Protein AF-A0A382TRL6-F1 (afdb_monomer)

Solvent-accessible surface area (backbone atoms only — not comparable to full-atom values): 5389 Å² total; per-residue (Å²): 129,85,51,72,70,57,54,51,50,52,51,50,52,49,46,53,54,50,42,53,52,42,55,50,52,41,51,55,48,52,51,52,51,67,68,50,82,81,54,93,50,58,67,56,47,52,53,51,44,40,48,44,44,25,52,44,31,46,48,54,51,51,51,35,58,74,73,69,47,91,79,72,97,68,82,37,84,44,22,74,66,55,48,50,51,55,51,48,57,57,58,76,73,108

Sequence (94 aa):
MTSESERIKEIVNYIEATITEIDGHTKNMEELFKMDKWGKDKTLYEIIINSYERHRNTLKRIQKMIEGEKVESGLYTLSAKSEIDMIKERIEKL

Foldseek 3Di:
DDDPVRVLVVLLVVLVVLLVVLVVVLVVLVVVLVVCPDDPCNVVSVVSNFVSQLVNLVSVQVNCVSVVHDRDPPRRRTHPVRVVVVVVVVVVVD

Nearest PDB structures (foldseek):
  3a8q-assembly4_D  TM=7.527E-01  e=3.862E-01  Mus musculus
  3a8p-assembly3_C  TM=7.001E-01  e=5.925E-01  Mus musculus
  3a8p-assembly1_A  TM=6.832E-01  e=5.243E-01  Mus musculus
  8ibh-assembly1_A-2  TM=9.078E-01  e=3.944E+00  Homo sapiens
  4afl-assembly2_F  TM=7.537E-01  e=6.050E+00  Homo sapiens

Radius of gyration: 16.99 Å; Cα contacts (8 Å, |Δi|>4): 51; chains: 1; bounding box: 48×32×42 Å

Structure (mmCIF, N/CA/C/O backbone):
data_AF-A0A382TRL6-F1
#
_entry.id   AF-A0A382TRL6-F1
#
loop_
_atom_site.group_PDB
_atom_site.id
_atom_site.type_symbol
_atom_site.label_atom_id
_atom_site.label_alt_id
_atom_site.label_comp_id
_atom_site.label_asym_id
_atom_site.label_entity_id
_atom_site.label_seq_id
_atom_site.pdbx_PDB_ins_code
_atom_site.Cartn_x
_atom_site.Cartn_y
_atom_site.Cartn_z
_atom_site.occupancy
_atom_site.B_iso_or_equiv
_atom_site.auth_seq_id
_atom_site.auth_comp_id
_atom_site.auth_asym_id
_atom_site.auth_atom_id
_atom_site.pdbx_PDB_model_num
ATOM 1 N N . MET A 1 1 ? -22.094 17.293 18.090 1.00 63.59 1 MET A N 1
ATOM 2 C CA . MET A 1 1 ? -20.667 16.913 18.089 1.00 63.59 1 MET A CA 1
ATOM 3 C C . MET A 1 1 ? -20.606 15.465 17.646 1.00 63.59 1 MET A C 1
ATOM 5 O O . MET A 1 1 ? -21.230 14.648 18.306 1.00 63.59 1 MET A O 1
ATOM 9 N N . THR A 1 2 ? -19.966 15.170 16.516 1.00 70.62 2 THR A N 1
ATOM 10 C CA . THR A 1 2 ? -19.759 13.798 16.022 1.00 70.62 2 THR A CA 1
ATOM 1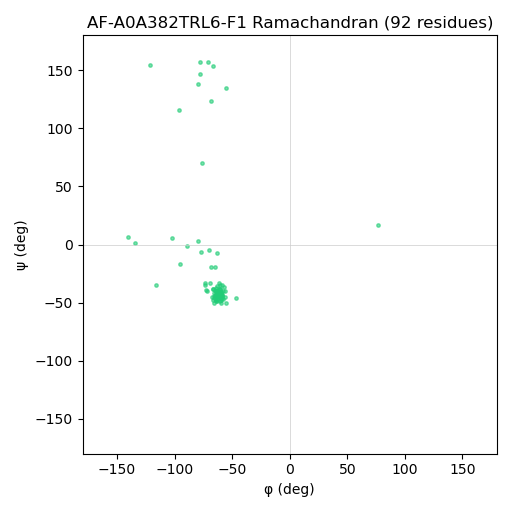1 C C . THR A 1 2 ? -19.071 12.971 17.104 1.00 70.62 2 THR A C 1
ATOM 13 O O . THR A 1 2 ? -18.143 13.475 17.747 1.00 70.62 2 THR A O 1
ATOM 16 N N . SER A 1 3 ? -19.548 11.751 17.348 1.00 87.69 3 SER A N 1
ATOM 17 C CA . SER A 1 3 ? -18.957 10.895 18.382 1.00 87.69 3 SER A CA 1
ATOM 18 C C . SER A 1 3 ? -17.528 10.491 17.996 1.00 87.69 3 SER A C 1
ATOM 20 O O . SER A 1 3 ? -17.185 10.440 16.815 1.00 87.69 3 SER A O 1
ATOM 22 N N . GLU A 1 4 ? -16.678 10.196 18.979 1.00 86.44 4 GLU A N 1
ATOM 23 C CA . GLU A 1 4 ? -15.309 9.718 18.727 1.00 86.44 4 GLU A CA 1
ATOM 24 C C . GLU A 1 4 ? -15.298 8.457 17.846 1.00 86.44 4 GLU A C 1
ATOM 26 O O . GLU A 1 4 ? -14.520 8.366 16.899 1.00 86.44 4 GLU A O 1
ATOM 31 N N . SER A 1 5 ? -16.241 7.538 18.081 1.00 87.25 5 SER A N 1
ATOM 32 C CA . SER A 1 5 ? -16.416 6.323 17.276 1.00 87.25 5 SER A CA 1
ATOM 33 C C . SER A 1 5 ? -16.723 6.619 15.804 1.00 87.25 5 SER A C 1
ATOM 35 O O . SER A 1 5 ? -16.233 5.931 14.911 1.00 87.25 5 SER A O 1
ATOM 37 N N . GLU A 1 6 ? -17.517 7.650 15.537 1.00 90.38 6 GLU A N 1
ATOM 38 C CA . GLU A 1 6 ? -17.907 8.036 14.182 1.00 90.38 6 GLU A CA 1
ATOM 39 C C . GLU A 1 6 ? -16.736 8.676 13.423 1.00 90.38 6 GLU A C 1
ATOM 41 O O . GLU A 1 6 ? -16.480 8.308 12.280 1.00 90.38 6 GLU A O 1
ATOM 46 N N . ARG A 1 7 ? -15.923 9.501 14.097 1.00 89.38 7 ARG A N 1
ATOM 47 C CA . ARG A 1 7 ? -14.669 10.033 13.530 1.00 89.38 7 ARG A CA 1
ATOM 48 C C . ARG A 1 7 ? -13.655 8.933 13.220 1.00 89.38 7 ARG A C 1
ATOM 50 O O . ARG A 1 7 ? -12.991 8.985 12.191 1.00 89.38 7 ARG A O 1
ATOM 57 N N . ILE A 1 8 ? -13.536 7.928 14.091 1.00 89.69 8 ILE A N 1
ATOM 58 C CA . ILE A 1 8 ? -12.653 6.777 13.853 1.00 89.69 8 ILE A CA 1
ATOM 59 C C . ILE A 1 8 ? -13.087 6.022 12.591 1.00 89.69 8 ILE A C 1
ATOM 61 O O . ILE A 1 8 ? -12.245 5.705 11.755 1.00 89.69 8 ILE A O 1
ATOM 65 N N . LYS A 1 9 ? -14.392 5.787 12.407 1.00 91.75 9 LYS A N 1
ATOM 66 C CA . LYS A 1 9 ? -14.915 5.142 11.191 1.00 91.75 9 LYS A CA 1
ATOM 67 C C . LYS A 1 9 ? -14.623 5.948 9.927 1.00 91.75 9 LYS A C 1
ATOM 69 O O . LYS A 1 9 ? -14.227 5.366 8.924 1.00 91.75 9 LYS A O 1
ATOM 74 N N . GLU A 1 10 ? -14.791 7.268 9.968 1.00 92.44 10 GLU A N 1
ATOM 75 C CA . GLU A 1 10 ? -14.450 8.143 8.838 1.00 92.44 10 GLU A CA 1
ATOM 76 C C . GLU A 1 10 ? -12.967 8.032 8.460 1.00 92.44 10 GLU A C 1
ATOM 78 O O . GLU A 1 10 ? -12.641 7.912 7.279 1.00 92.44 10 GLU A O 1
ATOM 83 N N . ILE A 1 11 ? -12.075 8.008 9.455 1.00 91.25 11 ILE A N 1
ATOM 84 C CA . ILE A 1 11 ? -10.631 7.852 9.237 1.00 91.25 11 ILE A CA 1
ATOM 85 C C . ILE A 1 11 ? -10.313 6.489 8.612 1.00 91.25 11 ILE A C 1
ATOM 87 O O . ILE A 1 11 ? -9.532 6.431 7.664 1.00 91.25 11 ILE A O 1
ATOM 91 N N . VAL A 1 12 ? -10.918 5.404 9.106 1.00 92.44 12 VAL A N 1
ATOM 92 C CA . VAL A 1 12 ? -10.722 4.057 8.542 1.00 92.44 12 VAL A CA 1
ATOM 93 C C . VAL A 1 12 ? -11.180 4.011 7.084 1.00 92.44 12 VAL A C 1
ATOM 95 O O . VAL A 1 12 ? -10.397 3.625 6.220 1.00 92.44 12 VAL A O 1
ATOM 98 N N . ASN A 1 13 ? -12.381 4.512 6.781 1.00 95.06 13 ASN A N 1
ATOM 99 C CA . ASN A 1 13 ? -12.901 4.559 5.410 1.00 95.06 13 ASN A CA 1
ATOM 100 C C . ASN A 1 13 ? -11.996 5.380 4.477 1.00 95.06 13 ASN A C 1
ATOM 102 O O . ASN A 1 13 ? -11.758 4.994 3.333 1.00 95.06 13 ASN A O 1
ATOM 106 N N . TYR A 1 14 ? -11.473 6.513 4.957 1.00 94.69 14 TYR A N 1
ATOM 107 C CA . TYR A 1 14 ? -10.524 7.326 4.199 1.00 94.69 14 TYR A CA 1
ATOM 108 C C . TYR A 1 14 ? -9.224 6.563 3.909 1.00 94.69 14 TYR A C 1
ATOM 110 O O . TYR A 1 14 ? -8.730 6.583 2.778 1.00 94.69 14 TYR A O 1
ATOM 118 N N . ILE A 1 15 ? -8.678 5.868 4.911 1.00 93.62 15 ILE A N 1
ATOM 119 C CA . ILE A 1 15 ? -7.473 5.046 4.762 1.00 93.62 15 ILE A CA 1
ATOM 120 C C . ILE A 1 15 ? -7.702 3.932 3.731 1.00 93.62 15 ILE A C 1
ATOM 122 O O . ILE A 1 15 ? -6.869 3.754 2.843 1.00 93.62 15 ILE A O 1
ATOM 126 N N . GLU A 1 16 ? -8.829 3.224 3.798 1.00 95.44 16 GLU A N 1
ATOM 127 C CA . GLU A 1 16 ? -9.173 2.143 2.865 1.00 95.44 16 GLU A CA 1
ATOM 128 C C . GLU A 1 16 ? -9.341 2.637 1.423 1.00 95.44 16 GLU A C 1
ATOM 130 O O . GLU A 1 16 ? -8.792 2.041 0.487 1.00 95.44 16 GLU A O 1
ATOM 135 N N . ALA A 1 17 ? -10.047 3.757 1.236 1.00 97.06 17 ALA A N 1
ATOM 136 C CA . ALA A 1 17 ? -10.203 4.387 -0.071 1.00 97.06 17 ALA A CA 1
ATOM 137 C C . ALA A 1 17 ? -8.842 4.796 -0.656 1.00 97.06 17 ALA A C 1
ATOM 139 O O . ALA A 1 17 ? -8.540 4.486 -1.80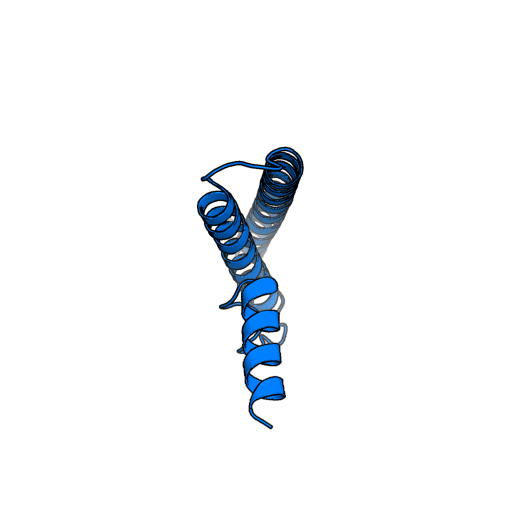9 1.00 97.06 17 ALA A O 1
ATOM 140 N N . THR A 1 18 ? -7.985 5.405 0.167 1.00 94.94 18 THR A N 1
ATOM 141 C CA . THR A 1 18 ? -6.646 5.843 -0.250 1.00 94.94 18 THR A CA 1
ATOM 142 C C . THR A 1 18 ? -5.746 4.653 -0.600 1.00 94.94 18 THR A C 1
ATOM 144 O O . THR A 1 18 ? -5.043 4.686 -1.606 1.00 94.94 18 THR A O 1
ATOM 147 N N . ILE A 1 19 ? -5.777 3.566 0.182 1.00 94.44 19 ILE A N 1
ATOM 148 C CA . ILE A 1 19 ? -5.032 2.334 -0.133 1.00 94.44 19 ILE A CA 1
ATOM 149 C C . ILE A 1 19 ? -5.484 1.759 -1.480 1.00 94.44 19 ILE A C 1
ATOM 151 O O . ILE A 1 19 ? -4.640 1.356 -2.276 1.00 94.44 19 ILE A O 1
ATOM 155 N N . THR A 1 20 ? -6.791 1.751 -1.749 1.00 96.38 20 THR A N 1
ATOM 156 C CA . THR A 1 20 ? -7.353 1.246 -3.012 1.00 96.38 20 THR A CA 1
ATOM 157 C C . THR A 1 20 ? -6.880 2.072 -4.210 1.00 96.38 20 THR A C 1
ATOM 159 O O . THR A 1 20 ? -6.504 1.512 -5.240 1.00 96.38 20 THR A O 1
ATOM 162 N N . GLU A 1 21 ? -6.846 3.398 -4.071 1.00 95.94 21 GLU A N 1
ATOM 163 C CA . GLU A 1 21 ? -6.321 4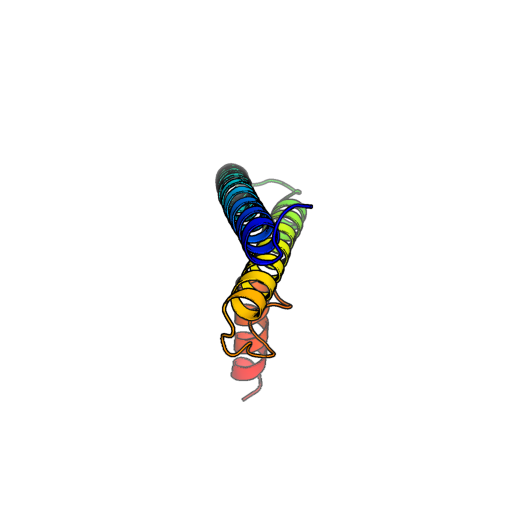.302 -5.098 1.00 95.94 21 GLU A CA 1
ATOM 164 C C . GLU A 1 21 ? -4.824 4.068 -5.348 1.00 95.94 21 GLU A C 1
ATOM 166 O O . GLU A 1 21 ? -4.397 3.942 -6.498 1.00 95.94 21 GLU A O 1
ATOM 171 N N . ILE A 1 22 ? -4.030 3.932 -4.279 1.00 93.62 22 ILE A N 1
ATOM 172 C CA . ILE A 1 22 ? -2.600 3.619 -4.381 1.00 93.62 22 ILE A CA 1
ATOM 173 C C . ILE A 1 22 ? -2.382 2.274 -5.081 1.00 93.62 22 ILE A C 1
ATOM 175 O O . ILE A 1 22 ? -1.540 2.194 -5.972 1.00 93.62 22 ILE A O 1
ATOM 179 N N . ASP A 1 23 ? -3.144 1.235 -4.730 1.00 91.19 23 ASP A N 1
ATOM 180 C CA . ASP A 1 23 ? -3.042 -0.086 -5.364 1.00 91.19 23 ASP A CA 1
ATOM 181 C C . ASP A 1 23 ? -3.347 -0.004 -6.874 1.00 91.19 23 ASP A C 1
ATOM 183 O O . ASP A 1 23 ? -2.648 -0.617 -7.688 1.00 91.19 23 ASP A O 1
ATOM 187 N N . GLY A 1 24 ? -4.324 0.820 -7.271 1.00 93.25 24 GLY A N 1
ATOM 188 C CA . GLY A 1 24 ? -4.606 1.122 -8.676 1.00 93.25 24 GLY A CA 1
ATOM 189 C C . GLY A 1 24 ? -3.454 1.845 -9.384 1.00 93.25 24 GLY A C 1
ATOM 190 O O . GLY A 1 24 ? -3.035 1.436 -10.469 1.00 93.25 24 GLY A O 1
ATOM 191 N N . HIS A 1 25 ? -2.897 2.889 -8.766 1.00 92.00 25 HIS A N 1
ATOM 192 C CA . HIS A 1 25 ? -1.764 3.638 -9.317 1.00 92.00 25 HIS A CA 1
ATOM 193 C C . HIS A 1 25 ? -0.495 2.790 -9.445 1.00 92.00 25 HIS A C 1
ATOM 195 O O . HIS A 1 25 ? 0.167 2.846 -10.485 1.00 92.00 25 HIS A O 1
ATOM 201 N N . THR A 1 26 ? -0.179 1.969 -8.441 1.00 88.38 26 THR A N 1
ATOM 202 C CA . THR A 1 26 ? 0.954 1.036 -8.490 1.00 88.38 26 THR A CA 1
ATOM 203 C C . THR A 1 26 ? 0.800 0.064 -9.652 1.00 88.38 26 THR A C 1
ATOM 205 O O . THR A 1 26 ? 1.724 -0.068 -10.452 1.00 88.38 26 THR A O 1
ATOM 208 N N . LYS A 1 27 ? -0.378 -0.555 -9.816 1.00 89.12 27 LYS A N 1
ATOM 209 C CA . LYS A 1 27 ? -0.632 -1.488 -10.921 1.00 89.12 27 LYS A CA 1
ATOM 210 C C . LYS A 1 27 ? -0.449 -0.824 -12.290 1.00 89.12 27 LYS A C 1
ATOM 212 O O . LYS A 1 27 ? 0.222 -1.384 -13.154 1.00 89.12 27 LYS A O 1
ATOM 217 N N . ASN A 1 28 ? -0.996 0.377 -12.478 1.00 90.56 28 ASN A N 1
ATOM 218 C CA . ASN A 1 28 ? -0.842 1.119 -13.732 1.00 90.56 28 ASN A CA 1
ATOM 219 C C . ASN A 1 28 ? 0.637 1.427 -14.026 1.00 90.56 28 ASN A C 1
ATOM 221 O O . ASN A 1 28 ? 1.090 1.281 -15.161 1.00 90.56 28 ASN A O 1
ATOM 225 N N . MET A 1 29 ? 1.412 1.806 -13.004 1.00 87.19 29 MET A N 1
ATOM 226 C CA . MET A 1 29 ? 2.851 2.048 -13.149 1.00 87.19 29 MET A CA 1
ATOM 227 C C . MET A 1 29 ? 3.636 0.773 -13.468 1.00 87.19 29 MET A C 1
ATOM 229 O O . MET A 1 29 ? 4.545 0.815 -14.294 1.00 87.19 29 MET A O 1
ATOM 233 N N . GLU A 1 30 ? 3.280 -0.368 -12.880 1.00 85.50 30 GLU A N 1
ATOM 234 C CA . GLU A 1 30 ? 3.878 -1.659 -13.232 1.00 85.50 30 GLU A CA 1
ATOM 235 C C . GLU A 1 30 ? 3.576 -2.075 -14.678 1.00 85.50 30 GLU A C 1
ATOM 237 O O . GLU A 1 30 ? 4.427 -2.672 -15.340 1.00 85.50 30 GLU A O 1
ATOM 242 N N . GLU A 1 31 ? 2.371 -1.795 -15.176 1.00 89.00 31 GLU A N 1
ATOM 243 C CA . GLU A 1 31 ? 2.002 -2.057 -16.569 1.00 89.00 31 GLU A CA 1
ATOM 244 C C . GLU A 1 31 ? 2.822 -1.186 -17.528 1.00 89.00 31 GLU A C 1
ATOM 246 O O . GLU A 1 31 ? 3.417 -1.722 -18.466 1.00 89.00 31 GLU A O 1
ATOM 251 N N . LEU A 1 32 ? 2.949 0.117 -17.245 1.00 86.19 32 LEU A N 1
ATOM 252 C CA . LEU A 1 32 ? 3.820 1.025 -18.003 1.00 86.19 32 LEU A CA 1
ATOM 253 C C . LEU A 1 32 ? 5.279 0.557 -17.982 1.00 86.19 32 LEU A C 1
ATOM 255 O O . LEU A 1 32 ? 5.918 0.479 -19.030 1.00 86.19 32 LEU A O 1
ATOM 259 N N . PHE A 1 33 ? 5.775 0.156 -16.811 1.00 82.69 33 PHE A N 1
ATOM 260 C CA . PHE A 1 33 ? 7.123 -0.378 -16.643 1.00 82.69 33 PHE A CA 1
ATOM 261 C C . PHE A 1 33 ? 7.372 -1.639 -17.485 1.00 82.69 33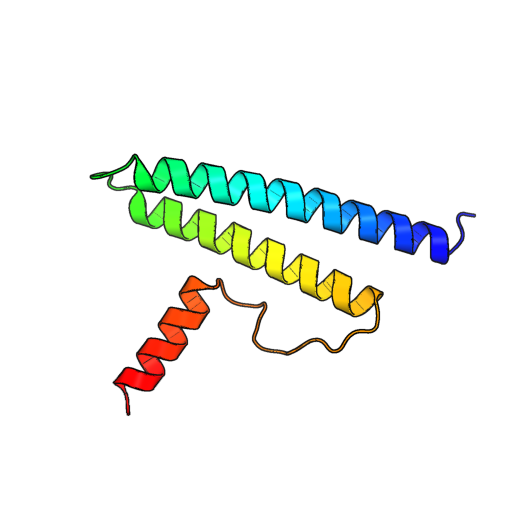 PHE A C 1
ATOM 263 O O . PHE A 1 33 ? 8.429 -1.787 -18.093 1.00 82.69 33 PHE A O 1
ATOM 270 N N . LYS A 1 34 ? 6.398 -2.557 -17.559 1.00 83.44 34 LYS A N 1
ATOM 271 C CA . LYS A 1 34 ? 6.497 -3.779 -18.380 1.00 83.44 34 LYS A CA 1
ATOM 272 C C . LYS A 1 34 ? 6.464 -3.482 -19.882 1.00 83.44 34 LYS A C 1
ATOM 274 O O . LYS A 1 34 ? 7.076 -4.220 -20.659 1.00 83.44 34 LYS A O 1
ATOM 279 N N . MET A 1 35 ? 5.725 -2.451 -20.296 1.00 83.38 35 MET A N 1
ATOM 280 C CA . MET A 1 35 ? 5.649 -2.017 -21.695 1.00 83.38 35 MET A CA 1
ATOM 281 C C . MET A 1 35 ? 6.926 -1.299 -22.141 1.00 83.38 35 MET A C 1
ATOM 283 O O . MET A 1 35 ? 7.340 -1.452 -23.292 1.00 83.38 35 MET A O 1
ATOM 287 N N . ASP A 1 36 ? 7.582 -0.581 -21.230 1.00 77.44 36 ASP A N 1
ATOM 288 C CA . ASP A 1 36 ? 8.838 0.117 -21.478 1.00 77.44 36 ASP A CA 1
ATOM 289 C C . ASP A 1 36 ? 10.047 -0.845 -21.505 1.00 77.44 36 ASP A C 1
ATOM 291 O O . ASP A 1 36 ? 10.894 -0.887 -20.615 1.00 77.44 36 ASP A O 1
ATOM 295 N N . LYS A 1 37 ? 10.126 -1.676 -22.555 1.00 61.62 37 LYS A N 1
ATOM 296 C CA . LYS A 1 37 ? 11.156 -2.725 -22.709 1.00 61.62 37 LYS A CA 1
ATOM 297 C C . LYS A 1 37 ? 12.593 -2.199 -22.848 1.00 61.62 37 LYS A C 1
ATOM 299 O O . LYS A 1 37 ? 13.527 -2.976 -22.651 1.00 61.62 37 LYS A O 1
ATOM 304 N N . TRP A 1 38 ? 12.779 -0.926 -23.208 1.00 58.84 38 TRP A N 1
ATOM 305 C CA . TRP A 1 38 ? 14.085 -0.334 -23.544 1.00 58.84 38 TRP A CA 1
ATOM 306 C C . TRP A 1 38 ? 14.299 1.096 -23.016 1.00 58.84 38 TRP A C 1
ATOM 308 O O . TRP A 1 38 ? 15.302 1.725 -23.364 1.00 58.84 38 TRP A O 1
ATOM 318 N N . GLY A 1 39 ? 13.388 1.640 -22.209 1.00 61.19 39 GLY A N 1
ATOM 319 C CA . GLY A 1 39 ? 13.426 3.051 -21.852 1.00 61.19 39 GLY A CA 1
ATOM 320 C C . GLY A 1 39 ? 14.457 3.410 -20.794 1.00 61.19 39 GLY A C 1
ATOM 321 O O . GLY A 1 39 ? 14.761 2.676 -19.850 1.00 61.19 39 GLY A O 1
ATOM 322 N N . LYS A 1 40 ? 14.980 4.625 -20.959 1.00 64.25 40 LYS A N 1
ATOM 323 C CA . LYS A 1 40 ? 15.884 5.307 -20.027 1.00 64.25 40 LYS A CA 1
ATOM 324 C C . LYS A 1 40 ? 15.232 5.582 -18.660 1.00 64.25 40 LYS A C 1
ATOM 326 O O . LYS A 1 40 ? 15.937 5.971 -17.732 1.00 64.25 40 LYS A O 1
ATOM 331 N N . ASP A 1 41 ? 13.930 5.325 -18.528 1.00 72.75 41 ASP A N 1
ATOM 332 C CA . ASP A 1 41 ? 13.095 5.731 -17.397 1.00 72.75 41 ASP A CA 1
ATOM 333 C C . ASP A 1 41 ? 12.792 4.595 -16.407 1.00 72.75 41 ASP A C 1
ATOM 335 O O . ASP A 1 41 ? 12.085 4.806 -15.423 1.00 72.75 41 ASP A O 1
ATOM 339 N N . LYS A 1 42 ? 13.390 3.404 -16.578 1.00 77.81 42 LYS A N 1
ATOM 340 C CA . LYS A 1 42 ? 13.293 2.287 -15.613 1.00 77.81 42 LYS A CA 1
ATOM 341 C C . LYS A 1 42 ? 13.519 2.730 -14.163 1.00 77.81 42 LYS A C 1
ATOM 343 O O . LYS A 1 42 ? 12.742 2.372 -13.282 1.00 77.81 42 LYS A O 1
ATOM 348 N N . THR A 1 43 ? 14.548 3.538 -13.916 1.00 81.12 43 THR A N 1
ATOM 349 C CA . THR A 1 43 ? 14.849 4.062 -12.576 1.00 81.12 43 THR A CA 1
ATOM 350 C C . THR A 1 43 ? 13.711 4.927 -12.033 1.00 81.12 43 THR A C 1
ATOM 352 O O . THR A 1 43 ? 13.393 4.853 -10.849 1.00 81.12 43 THR A O 1
ATOM 355 N N . LEU A 1 44 ? 13.069 5.727 -12.887 1.00 83.69 44 LEU A N 1
ATOM 356 C CA . LEU A 1 44 ? 11.951 6.578 -12.495 1.00 83.69 44 LEU A CA 1
ATOM 357 C C . LEU A 1 44 ? 10.723 5.740 -12.118 1.00 83.69 44 LEU A C 1
ATOM 359 O O . LEU A 1 44 ? 10.132 5.982 -11.067 1.00 83.69 44 LEU A O 1
ATOM 363 N N . TYR A 1 45 ? 10.382 4.723 -12.914 1.00 82.31 45 TYR A N 1
ATOM 364 C CA . TYR A 1 45 ? 9.287 3.804 -12.584 1.00 82.31 45 TYR A CA 1
ATOM 365 C C . TYR A 1 45 ? 9.520 3.092 -11.251 1.00 82.31 45 TYR A C 1
ATOM 367 O O . TYR A 1 45 ? 8.619 3.035 -10.417 1.00 82.31 45 TYR A O 1
ATOM 375 N N . GLU A 1 46 ? 10.742 2.616 -11.006 1.00 81.00 46 GLU A N 1
ATOM 376 C CA . GLU A 1 46 ? 11.096 1.986 -9.734 1.00 81.00 46 GLU A CA 1
ATOM 377 C C . GLU A 1 46 ? 10.974 2.960 -8.551 1.00 81.00 46 GLU A C 1
ATOM 379 O O . GLU A 1 46 ? 10.435 2.588 -7.510 1.00 81.00 46 GLU A O 1
ATOM 384 N N . ILE A 1 47 ? 11.409 4.218 -8.698 1.00 83.56 47 ILE A N 1
ATOM 385 C CA . ILE A 1 47 ? 11.244 5.254 -7.663 1.00 83.56 47 ILE A CA 1
ATOM 386 C C . ILE A 1 47 ? 9.761 5.488 -7.354 1.00 83.56 47 ILE A C 1
ATOM 388 O O . ILE A 1 47 ? 9.382 5.558 -6.182 1.00 83.56 47 ILE A O 1
ATOM 392 N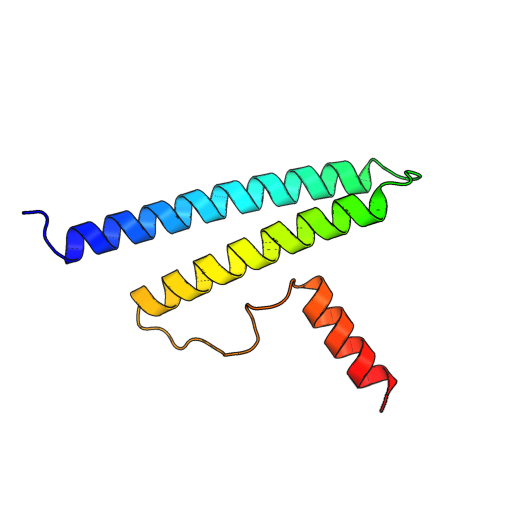 N . ILE A 1 48 ? 8.924 5.599 -8.387 1.00 85.06 48 ILE A N 1
ATOM 393 C CA . ILE A 1 48 ? 7.491 5.865 -8.240 1.00 85.06 48 ILE A CA 1
ATOM 394 C C . ILE A 1 48 ? 6.786 4.688 -7.557 1.00 85.06 48 ILE A C 1
ATOM 396 O O . ILE A 1 48 ? 6.099 4.894 -6.556 1.00 85.06 48 ILE A O 1
ATOM 400 N N . I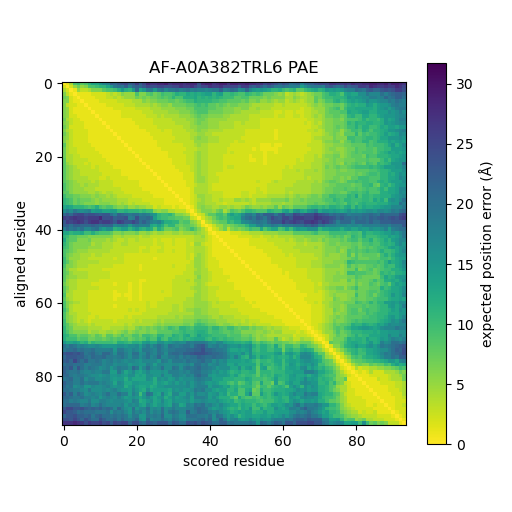LE A 1 49 ? 7.001 3.460 -8.038 1.00 85.50 49 ILE A N 1
ATOM 401 C CA . ILE A 1 49 ? 6.417 2.240 -7.458 1.00 85.50 49 ILE A CA 1
ATOM 402 C C . ILE A 1 49 ? 6.833 2.104 -5.986 1.00 85.50 49 ILE A C 1
ATOM 404 O O . ILE A 1 49 ? 5.982 1.958 -5.110 1.00 85.50 49 ILE A O 1
ATOM 408 N N . ASN A 1 50 ? 8.123 2.284 -5.679 1.00 83.44 50 ASN A N 1
ATOM 409 C CA . ASN A 1 50 ? 8.623 2.244 -4.302 1.00 83.44 50 ASN A CA 1
ATOM 410 C C . ASN A 1 50 ? 8.007 3.338 -3.412 1.00 83.44 50 ASN A C 1
ATOM 412 O O . ASN A 1 50 ? 7.836 3.146 -2.206 1.00 83.44 50 ASN A O 1
ATOM 416 N N . SER A 1 51 ? 7.701 4.511 -3.973 1.00 85.44 51 SER A N 1
ATOM 417 C CA . SER A 1 51 ? 7.028 5.590 -3.247 1.00 85.44 51 SER A CA 1
ATOM 418 C C . SER A 1 51 ? 5.599 5.196 -2.867 1.00 85.44 51 SER A C 1
ATOM 420 O O . SER A 1 51 ? 5.217 5.325 -1.701 1.00 85.44 51 SER A O 1
ATOM 422 N N . TYR A 1 52 ? 4.840 4.648 -3.819 1.00 88.88 52 TYR A N 1
ATOM 423 C CA . TYR A 1 52 ? 3.477 4.180 -3.580 1.00 88.88 52 TYR A CA 1
ATOM 424 C C . TYR A 1 52 ? 3.425 3.034 -2.566 1.00 88.88 52 TYR A C 1
ATOM 426 O O . TYR A 1 52 ? 2.621 3.082 -1.633 1.00 88.88 52 TYR A O 1
ATOM 434 N N . GLU A 1 53 ? 4.333 2.060 -2.664 1.00 86.38 53 GLU A N 1
ATOM 435 C CA . GLU A 1 53 ? 4.422 0.965 -1.692 1.00 86.38 53 GLU A CA 1
ATOM 436 C C . GLU A 1 53 ? 4.677 1.475 -0.266 1.00 86.38 53 GLU A C 1
ATOM 438 O O . GLU A 1 53 ? 3.973 1.084 0.668 1.00 86.38 53 GLU A O 1
ATOM 443 N N . ARG A 1 54 ? 5.620 2.411 -0.080 1.00 85.50 54 ARG A N 1
ATOM 444 C CA . ARG A 1 54 ? 5.890 3.014 1.240 1.00 85.50 54 ARG A CA 1
ATOM 445 C C . ARG A 1 54 ? 4.694 3.792 1.783 1.00 85.50 54 ARG A C 1
ATOM 447 O O . ARG A 1 54 ? 4.404 3.723 2.983 1.00 85.50 54 ARG A O 1
ATOM 454 N N . HIS A 1 55 ? 3.985 4.521 0.921 1.00 88.88 55 HIS A N 1
ATOM 455 C CA . HIS A 1 55 ? 2.796 5.254 1.339 1.00 88.88 55 HIS A CA 1
ATOM 456 C C . HIS A 1 55 ? 1.698 4.300 1.819 1.00 88.88 55 HIS A C 1
ATOM 458 O O . HIS A 1 55 ? 1.189 4.456 2.933 1.00 88.88 55 HIS A O 1
ATOM 464 N N . ARG A 1 56 ? 1.405 3.263 1.031 1.00 90.56 56 ARG A N 1
ATOM 465 C CA . ARG A 1 56 ? 0.454 2.207 1.384 1.00 90.56 56 ARG A CA 1
ATOM 466 C C . ARG A 1 56 ? 0.807 1.530 2.706 1.00 90.56 56 ARG A C 1
ATOM 468 O O . ARG A 1 56 ? -0.057 1.326 3.555 1.00 90.56 56 ARG A O 1
ATOM 475 N N . ASN A 1 57 ? 2.081 1.205 2.892 1.00 86.75 57 ASN A N 1
ATOM 476 C CA . ASN A 1 57 ? 2.593 0.572 4.101 1.00 86.75 57 ASN A CA 1
ATOM 477 C C . ASN A 1 57 ? 2.388 1.450 5.345 1.00 86.75 57 ASN A C 1
ATOM 479 O O . ASN A 1 57 ? 1.958 0.962 6.392 1.00 86.75 57 ASN A O 1
ATOM 483 N N . THR A 1 58 ? 2.605 2.759 5.215 1.00 87.19 58 THR A N 1
ATOM 484 C CA . THR A 1 58 ? 2.337 3.725 6.290 1.00 87.19 58 THR A CA 1
ATOM 485 C C . THR A 1 58 ? 0.851 3.777 6.649 1.00 87.19 58 THR A C 1
ATOM 487 O O . THR A 1 58 ? 0.503 3.765 7.829 1.00 87.19 58 THR A O 1
ATOM 490 N N . LEU A 1 59 ? -0.035 3.784 5.650 1.00 91.06 59 LEU A N 1
ATOM 491 C CA . LEU A 1 59 ? -1.483 3.796 5.871 1.00 91.06 59 LEU A CA 1
ATOM 492 C C . LEU A 1 59 ? -1.967 2.523 6.575 1.00 91.06 59 LEU A C 1
ATOM 494 O O . LEU A 1 59 ? -2.688 2.612 7.567 1.00 91.06 59 LEU A O 1
ATOM 498 N N . LYS A 1 60 ? -1.484 1.348 6.154 1.00 89.12 60 LYS A N 1
ATOM 499 C CA . LYS A 1 60 ? -1.775 0.074 6.834 1.00 89.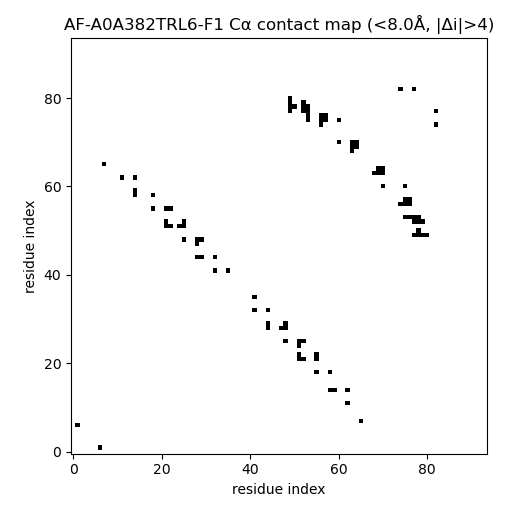12 60 LYS A CA 1
ATOM 500 C C . LYS A 1 60 ? -1.290 0.051 8.279 1.00 89.12 60 LYS A C 1
ATOM 502 O O . LYS A 1 60 ? -1.937 -0.529 9.143 1.00 89.12 60 LYS A O 1
ATOM 507 N N . ARG A 1 61 ? -0.157 0.693 8.565 1.00 86.19 61 ARG A N 1
ATOM 508 C CA . ARG A 1 61 ? 0.350 0.827 9.933 1.00 86.19 61 ARG A CA 1
ATOM 509 C C . ARG A 1 61 ? -0.578 1.678 10.797 1.00 86.19 61 ARG A C 1
ATOM 511 O O . ARG A 1 61 ? -0.845 1.301 11.932 1.00 86.19 61 ARG A O 1
ATOM 518 N N . ILE A 1 62 ? -1.065 2.798 10.269 1.00 88.56 62 ILE A N 1
ATOM 519 C CA . ILE A 1 62 ? -2.026 3.656 10.974 1.00 88.56 62 ILE A CA 1
ATOM 520 C C . ILE A 1 62 ? -3.337 2.896 11.208 1.00 88.56 62 ILE A C 1
ATOM 522 O O . ILE A 1 62 ? -3.846 2.922 12.324 1.00 88.56 62 ILE A O 1
ATOM 526 N N . GLN A 1 63 ? -3.829 2.160 10.208 1.00 89.88 63 GLN A N 1
ATOM 527 C CA . GLN A 1 63 ? -5.008 1.302 10.348 1.00 89.88 63 GLN A CA 1
ATOM 528 C C . GLN A 1 63 ? -4.851 0.304 11.504 1.00 89.88 63 GLN A C 1
ATOM 530 O O . GLN A 1 63 ? -5.671 0.291 12.416 1.00 89.88 63 GLN A O 1
ATOM 535 N N . LYS A 1 64 ? -3.729 -0.424 11.550 1.00 88.69 64 LYS A N 1
ATOM 536 C CA . LYS A 1 64 ? -3.414 -1.345 12.653 1.00 88.69 64 LYS A CA 1
ATOM 537 C C . LYS A 1 64 ? -3.380 -0.670 14.023 1.00 88.69 64 LYS A C 1
ATOM 539 O O . LYS A 1 64 ? -3.842 -1.248 15.000 1.00 88.69 64 LYS A O 1
ATOM 544 N N . MET A 1 65 ? -2.838 0.549 14.113 1.00 88.25 65 MET A N 1
ATOM 545 C CA . MET A 1 65 ? -2.836 1.313 15.369 1.00 88.25 65 MET A CA 1
ATOM 546 C C . MET A 1 65 ? -4.254 1.659 15.826 1.00 88.25 65 MET A C 1
ATOM 548 O O . MET A 1 65 ? -4.536 1.583 17.019 1.00 88.25 65 MET A O 1
ATOM 552 N N . ILE A 1 66 ? -5.133 2.028 14.890 1.00 88.69 66 ILE A N 1
ATOM 553 C CA . ILE A 1 66 ? -6.541 2.340 15.168 1.00 88.69 66 ILE A CA 1
ATOM 554 C C . ILE A 1 66 ? -7.294 1.083 15.624 1.00 88.69 66 ILE A C 1
ATOM 556 O O . ILE A 1 66 ? -8.106 1.151 16.543 1.00 88.69 66 ILE A O 1
ATOM 560 N N . GLU A 1 67 ? -6.993 -0.066 15.021 1.00 87.00 67 GLU A N 1
ATOM 561 C CA . GLU A 1 67 ? -7.597 -1.366 15.342 1.00 87.00 67 GLU A CA 1
ATOM 562 C C . GLU A 1 67 ? -7.027 -2.000 16.629 1.00 87.00 67 GLU A C 1
ATOM 564 O O . GLU A 1 67 ? -7.545 -3.008 17.108 1.00 87.00 67 GLU A O 1
ATOM 569 N N . GLY A 1 68 ? -5.988 -1.404 17.229 1.00 86.81 68 GLY A N 1
ATOM 570 C CA . GLY A 1 68 ? -5.338 -1.914 18.440 1.00 86.81 68 GLY A CA 1
ATOM 571 C C . GLY A 1 68 ? -4.409 -3.110 18.196 1.00 86.81 68 GLY A C 1
ATOM 572 O O . GLY A 1 68 ? -4.042 -3.812 19.140 1.00 86.81 68 GLY A O 1
ATOM 573 N N . GLU A 1 69 ? -4.015 -3.354 16.946 1.00 86.56 69 GLU A N 1
ATOM 574 C CA . GLU A 1 69 ? -3.111 -4.437 16.575 1.00 86.56 69 GLU A CA 1
ATOM 575 C C . GLU A 1 69 ? -1.639 -4.117 16.879 1.00 86.56 69 GLU A C 1
ATOM 577 O O . GLU A 1 69 ? -1.193 -2.965 16.933 1.00 86.56 69 GLU A O 1
ATOM 582 N N . LYS A 1 70 ? -0.829 -5.173 17.018 1.00 82.56 70 LYS A N 1
ATOM 583 C CA . LYS A 1 70 ? 0.621 -5.036 17.165 1.00 82.56 70 LYS A CA 1
ATOM 584 C C . LYS A 1 70 ? 1.238 -4.526 15.861 1.00 82.56 70 LYS A C 1
ATOM 586 O O . LYS A 1 70 ? 1.144 -5.156 14.808 1.00 82.56 70 LYS A O 1
ATOM 591 N N . VAL A 1 71 ? 1.953 -3.413 15.961 1.00 77.44 71 VAL A N 1
ATOM 592 C CA . VAL A 1 71 ? 2.708 -2.827 14.854 1.00 77.44 71 VAL A CA 1
ATOM 593 C C . VAL A 1 71 ? 4.167 -3.267 14.926 1.00 77.44 71 VAL A C 1
ATOM 595 O O . VAL A 1 71 ? 4.881 -2.921 15.865 1.00 77.44 71 VAL A O 1
ATOM 598 N N . GLU A 1 72 ? 4.626 -4.015 13.927 1.00 69.75 72 GLU A N 1
ATOM 599 C CA . GLU A 1 72 ? 6.029 -4.429 13.818 1.00 69.75 72 GLU A CA 1
ATOM 600 C C . GLU A 1 72 ? 6.897 -3.295 13.251 1.00 69.75 72 GLU A C 1
ATOM 602 O O . GLU A 1 72 ? 6.495 -2.583 12.329 1.00 69.75 72 GLU A O 1
ATOM 607 N N . SER A 1 73 ? 8.093 -3.099 13.814 1.00 57.97 73 SER A N 1
ATOM 608 C CA . SER A 1 73 ? 8.949 -1.930 13.558 1.00 57.97 73 SER A CA 1
ATOM 609 C C . SER A 1 73 ? 9.762 -1.978 12.255 1.00 57.97 73 SER A C 1
ATOM 611 O O . SER A 1 73 ? 10.519 -1.046 11.998 1.00 57.97 73 SER A O 1
ATOM 613 N N . GLY A 1 74 ? 9.612 -3.018 11.426 1.00 56.97 74 GLY A N 1
ATOM 614 C CA . GLY A 1 74 ? 10.416 -3.213 10.206 1.00 56.97 74 GLY A CA 1
ATOM 615 C C . GLY A 1 74 ? 9.644 -3.181 8.883 1.00 56.97 74 GLY A C 1
ATOM 616 O O . GLY A 1 74 ? 10.157 -2.639 7.917 1.00 56.97 74 GLY A O 1
ATOM 617 N N . LEU A 1 75 ? 8.404 -3.682 8.866 1.00 52.22 75 LEU A N 1
ATOM 618 C CA . LEU A 1 75 ? 7.632 -4.026 7.653 1.00 52.22 75 LEU A CA 1
ATOM 619 C C . LEU A 1 75 ? 7.139 -2.848 6.793 1.00 52.22 75 LEU A C 1
ATOM 621 O O . LEU A 1 75 ? 6.453 -3.048 5.793 1.00 52.22 75 LEU A O 1
ATOM 625 N N . TYR A 1 76 ? 7.348 -1.609 7.244 1.00 52.12 76 TYR A N 1
ATOM 626 C CA . TYR A 1 76 ? 6.572 -0.474 6.735 1.00 52.12 76 TYR A CA 1
ATOM 627 C C . TYR A 1 76 ? 7.393 0.771 6.387 1.00 52.12 76 TYR A C 1
ATOM 629 O O . TYR A 1 76 ? 6.820 1.775 5.969 1.00 52.12 76 TYR A O 1
ATOM 637 N N . THR A 1 77 ? 8.718 0.731 6.547 1.00 54.47 77 THR A N 1
ATOM 638 C CA . THR A 1 77 ? 9.617 1.849 6.192 1.00 54.47 77 THR A CA 1
ATOM 639 C C . THR A 1 77 ? 10.225 1.703 4.797 1.00 54.47 77 THR A C 1
ATOM 641 O O . THR A 1 77 ? 10.711 2.682 4.225 1.00 54.47 77 THR A O 1
ATOM 644 N N . LEU A 1 78 ? 10.165 0.498 4.234 1.00 57.34 78 LEU A N 1
ATOM 645 C CA . LEU A 1 78 ? 10.784 0.109 2.976 1.00 57.34 78 LEU A CA 1
ATOM 646 C C . LEU A 1 78 ? 9.711 -0.392 1.999 1.00 57.34 78 LEU A C 1
ATOM 648 O O . LEU A 1 78 ? 8.619 -0.797 2.401 1.00 57.34 78 LEU A O 1
ATOM 652 N N . SER A 1 79 ? 9.998 -0.290 0.701 1.00 62.62 79 SER A N 1
ATOM 653 C CA . SER A 1 79 ? 9.208 -0.982 -0.321 1.00 62.62 79 SER A CA 1
ATOM 654 C C . SER A 1 79 ? 9.486 -2.488 -0.229 1.00 62.62 79 SER A C 1
ATOM 656 O O . SER A 1 79 ? 10.548 -2.877 0.265 1.00 62.62 79 SER A O 1
ATOM 658 N N . ALA A 1 80 ? 8.587 -3.346 -0.715 1.00 62.41 80 ALA A N 1
ATOM 659 C CA . ALA A 1 80 ? 8.800 -4.799 -0.680 1.00 62.41 80 ALA A CA 1
ATOM 660 C C . ALA A 1 80 ? 10.086 -5.184 -1.431 1.00 62.41 80 ALA A C 1
ATOM 662 O O . A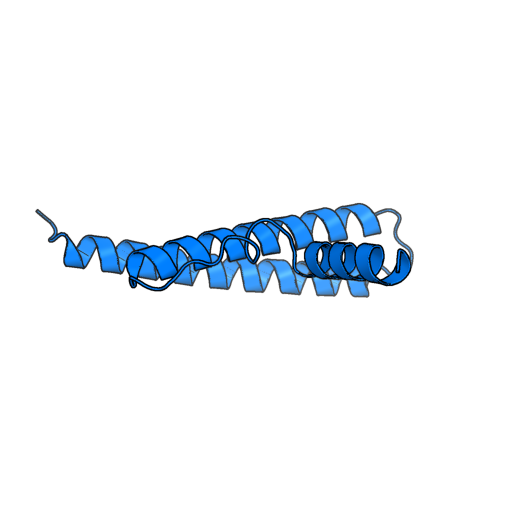LA A 1 80 ? 10.834 -6.068 -1.013 1.00 62.41 80 ALA A O 1
ATOM 663 N N . LYS A 1 81 ? 10.393 -4.449 -2.508 1.00 66.12 81 LYS A N 1
ATOM 664 C CA . LYS A 1 81 ? 11.661 -4.563 -3.234 1.00 66.12 81 LYS A CA 1
ATOM 665 C C . LYS A 1 81 ? 12.857 -4.185 -2.356 1.00 66.12 81 LYS A C 1
ATOM 667 O O . LYS A 1 81 ? 13.805 -4.955 -2.285 1.00 66.12 81 LYS A O 1
ATOM 672 N N . SER A 1 82 ? 12.810 -3.049 -1.658 1.00 64.06 82 SER A N 1
ATOM 673 C CA . SER A 1 82 ? 13.895 -2.629 -0.762 1.00 64.06 82 SER A CA 1
ATOM 674 C C . SER A 1 82 ? 14.102 -3.591 0.412 1.00 64.06 82 SER A C 1
ATOM 676 O O . SER A 1 82 ? 15.243 -3.832 0.794 1.00 64.06 82 SER A O 1
ATOM 678 N N . GLU A 1 83 ? 13.037 -4.180 0.961 1.00 64.38 83 GLU A N 1
ATOM 679 C CA . GLU A 1 83 ? 13.151 -5.218 1.994 1.00 64.38 83 GLU A CA 1
ATOM 680 C C . GLU A 1 83 ? 13.837 -6.474 1.453 1.00 64.38 83 GLU A C 1
ATOM 682 O O . GLU A 1 83 ? 14.769 -6.986 2.074 1.00 64.38 83 GLU A O 1
ATOM 687 N N . ILE A 1 84 ? 13.426 -6.945 0.272 1.00 71.69 84 ILE A N 1
ATOM 688 C CA . ILE A 1 84 ? 14.036 -8.105 -0.384 1.00 71.69 84 ILE A CA 1
ATOM 689 C C . ILE A 1 84 ? 15.502 -7.834 -0.727 1.00 71.69 84 ILE A C 1
ATOM 691 O O . ILE A 1 84 ? 16.342 -8.698 -0.483 1.00 71.69 84 ILE A O 1
ATOM 695 N N . ASP A 1 85 ? 15.825 -6.661 -1.269 1.00 72.12 85 ASP A N 1
ATOM 696 C CA . ASP A 1 85 ? 17.194 -6.291 -1.633 1.00 72.12 85 ASP A CA 1
ATOM 697 C C . ASP A 1 85 ? 18.093 -6.216 -0.387 1.00 72.12 85 ASP A C 1
ATOM 699 O O . ASP A 1 85 ? 19.198 -6.757 -0.397 1.00 72.12 85 ASP A O 1
ATOM 703 N N . MET A 1 86 ? 17.598 -5.666 0.729 1.00 68.38 86 MET A N 1
ATOM 704 C CA . MET A 1 86 ? 18.322 -5.668 2.007 1.00 68.38 86 MET A CA 1
ATOM 705 C C . MET A 1 86 ? 18.519 -7.076 2.582 1.00 68.38 86 MET A C 1
ATOM 707 O O . MET A 1 86 ? 19.578 -7.379 3.136 1.00 68.38 86 MET A O 1
ATOM 711 N N . ILE A 1 87 ? 17.512 -7.949 2.473 1.00 72.31 87 ILE A N 1
ATOM 712 C CA . ILE A 1 87 ? 17.625 -9.351 2.899 1.00 72.31 87 ILE A CA 1
ATOM 713 C C . ILE A 1 87 ? 18.654 -10.084 2.032 1.00 72.31 87 ILE A C 1
ATOM 715 O O . ILE A 1 87 ? 19.503 -10.789 2.575 1.00 72.31 87 ILE A O 1
ATOM 719 N N . LYS A 1 88 ? 18.623 -9.890 0.708 1.00 75.12 88 LYS A N 1
ATOM 720 C CA . LYS A 1 88 ? 19.596 -10.471 -0.228 1.00 75.12 88 LYS A CA 1
ATOM 721 C C . LYS A 1 88 ? 21.017 -10.021 0.081 1.00 75.12 88 LYS A C 1
ATOM 723 O O . LYS A 1 88 ? 21.874 -10.876 0.257 1.00 75.12 88 LYS A O 1
ATOM 728 N N . GLU A 1 89 ? 21.248 -8.717 0.243 1.00 74.12 89 GLU A N 1
ATOM 729 C CA . GLU A 1 89 ? 22.571 -8.176 0.583 1.00 74.12 89 GLU A CA 1
ATOM 730 C C . GLU A 1 89 ? 23.116 -8.788 1.884 1.00 74.12 89 GLU A C 1
ATOM 732 O O . GLU A 1 89 ? 24.310 -9.054 2.018 1.00 74.12 89 GLU A O 1
ATOM 737 N N . ARG A 1 90 ? 22.234 -9.043 2.857 1.00 72.38 90 ARG A N 1
ATOM 738 C CA . ARG A 1 90 ? 22.610 -9.661 4.130 1.00 72.38 90 ARG A CA 1
ATOM 739 C C . ARG A 1 90 ? 22.922 -11.152 4.003 1.00 72.38 90 ARG A C 1
ATOM 741 O O . ARG A 1 90 ? 23.802 -11.618 4.716 1.00 72.38 90 ARG A O 1
ATOM 748 N N . ILE A 1 91 ? 22.223 -11.877 3.128 1.00 74.25 91 ILE A N 1
ATOM 749 C CA . ILE A 1 91 ? 22.483 -13.296 2.836 1.00 74.25 91 ILE A CA 1
ATOM 750 C C . ILE A 1 91 ? 23.775 -13.462 2.027 1.00 74.25 91 ILE A C 1
ATOM 752 O O . ILE A 1 91 ? 24.543 -14.367 2.316 1.00 74.25 91 ILE A O 1
ATOM 756 N N . GLU A 1 92 ? 24.0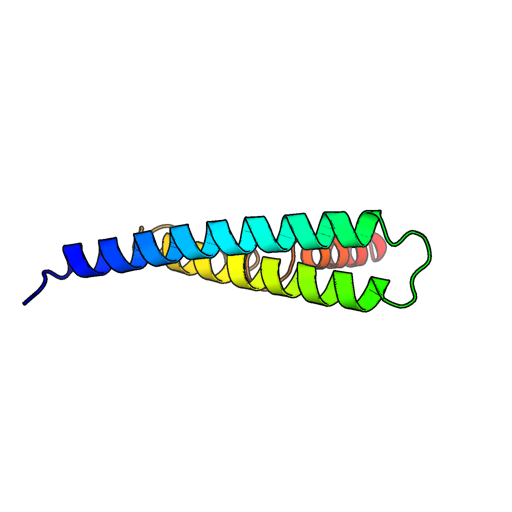46 -12.588 1.056 1.00 79.88 92 GLU A N 1
ATOM 757 C CA . GLU A 1 92 ? 25.259 -12.641 0.220 1.00 79.88 92 GLU A CA 1
ATOM 758 C C . GLU A 1 92 ? 26.553 -12.323 0.989 1.00 79.88 92 GLU A C 1
ATOM 760 O O . GLU A 1 92 ? 27.644 -12.661 0.535 1.00 79.88 92 GLU A O 1
ATOM 765 N N . LYS A 1 93 ? 26.444 -11.662 2.147 1.00 77.50 93 LYS A N 1
ATOM 766 C CA . LYS A 1 93 ? 27.568 -11.348 3.044 1.00 77.50 93 LYS A CA 1
ATOM 767 C C . LYS A 1 93 ? 27.856 -12.438 4.091 1.00 77.50 93 LYS A C 1
ATOM 769 O O . LYS A 1 93 ? 28.767 -12.240 4.898 1.00 77.50 93 LYS A O 1
ATOM 774 N N . LEU A 1 94 ? 27.081 -13.527 4.116 1.00 63.03 94 LEU A N 1
ATOM 775 C CA . LEU A 1 94 ? 27.300 -14.717 4.955 1.00 63.03 94 LEU A CA 1
ATOM 776 C C . LEU A 1 94 ? 28.102 -15.777 4.194 1.00 63.03 94 LEU A C 1
ATOM 778 O O . LEU A 1 94 ? 28.934 -16.433 4.858 1.00 63.03 94 LEU A O 1
#

Secondary structure (DSSP, 8-state):
---HHHHHHHHHHHHHHHHHHHHHHHHHHHHHHHH-SS-TTHHHHHHHHHHHHHHHHHHHHHHHHHHT----SSTTSS-HHHHHHHHHHHHHT-

Mean predicted aligned error: 8.34 Å

Organism: NCBI:txid408172

pLDDT: mean 81.03, std 11.86, range [52.12, 97.06]